Protein AF-A0A4Q5QS46-F1 (afdb_monomer)

Foldseek 3Di:
DDDDDDDDDDDVVVVVVVQVVVVVVCPPDPVNVPPPWDWDQDPVVRDIDTD

Secondary structure (DSSP, 8-state):
-----------HHHHHHHHHHHHHHHHH-GGGTTS---EEEETTTTEEEE-

Sequence (51 aa):
MPSFDIVSKVDPQTLENAINTAKKELATRYDLRDTKGGIELNKKDNTVLLS

Mean predicted aligned error: 4.54 Å

Solvent-accessible surface area (backbone atoms only — not comparable to full-atom values): 3450 Å² total; per-residue (Å²): 133,94,82,84,84,90,78,94,81,80,61,69,68,62,51,52,52,50,52,54,50,53,50,51,52,53,73,69,33,74,91,46,58,93,51,82,68,46,78,45,79,41,80,87,79,73,43,77,49,77,79

Structure (mmCIF, N/CA/C/O backbone):
data_AF-A0A4Q5QS46-F1
#
_entry.id   AF-A0A4Q5QS46-F1
#
loop_
_atom_site.group_PDB
_atom_site.id
_atom_site.type_symbol
_atom_site.label_atom_id
_atom_site.label_alt_id
_atom_site.label_comp_id
_atom_site.label_asym_id
_atom_site.label_entity_id
_atom_site.label_seq_id
_atom_site.pdbx_PDB_ins_code
_atom_site.Cartn_x
_atom_site.Cartn_y
_atom_site.Cartn_z
_atom_site.occupancy
_atom_site.B_iso_or_equiv
_atom_site.auth_seq_id
_atom_site.auth_comp_id
_atom_site.auth_asym_id
_atom_site.auth_atom_id
_atom_site.pdbx_PDB_model_num
ATOM 1 N N . MET A 1 1 ? -16.915 -1.948 37.478 1.00 68.81 1 MET A N 1
ATOM 2 C CA . MET A 1 1 ? -16.345 -3.130 36.799 1.00 68.81 1 MET A CA 1
ATOM 3 C C . MET A 1 1 ? -15.703 -2.619 35.520 1.00 68.81 1 M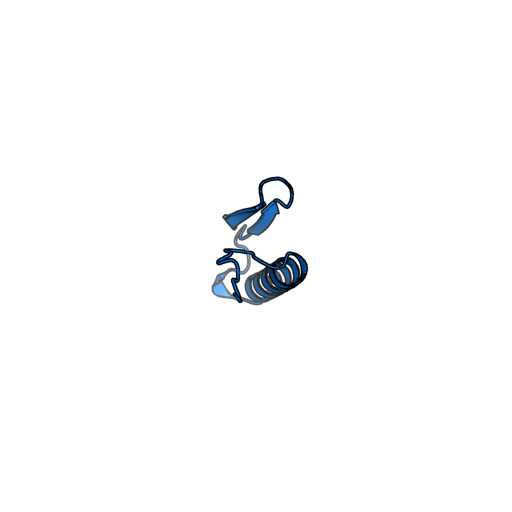ET A C 1
ATOM 5 O O . MET A 1 1 ? -16.409 -1.932 34.792 1.00 68.81 1 MET A O 1
ATOM 9 N N . PRO A 1 2 ? -14.392 -2.788 35.301 1.00 79.19 2 PRO A N 1
ATOM 10 C CA . PRO A 1 2 ? -13.755 -2.266 34.098 1.00 79.19 2 PRO A CA 1
ATOM 11 C C . PRO A 1 2 ? -14.147 -3.122 32.887 1.00 79.19 2 PRO A C 1
ATOM 13 O O . PRO A 1 2 ? -14.132 -4.348 32.964 1.00 79.19 2 PRO A O 1
ATOM 16 N N . SER A 1 3 ? -14.493 -2.466 31.784 1.00 87.88 3 SER A N 1
ATOM 17 C CA . SER A 1 3 ? -14.741 -3.073 30.475 1.00 87.88 3 SER A CA 1
ATOM 18 C C . SER A 1 3 ? -13.998 -2.276 29.404 1.00 87.88 3 SER A C 1
ATOM 20 O O . SER A 1 3 ? -13.693 -1.100 29.606 1.00 87.88 3 SER A O 1
ATOM 22 N N . PHE A 1 4 ? -13.697 -2.910 28.275 1.00 92.19 4 PHE A N 1
ATOM 23 C CA . PHE A 1 4 ? -13.074 -2.272 27.117 1.00 92.19 4 PHE A CA 1
ATOM 24 C C . PHE A 1 4 ? -13.627 -2.876 25.826 1.00 92.19 4 PHE A C 1
ATOM 26 O O . PHE A 1 4 ? -14.127 -4.003 25.833 1.00 92.19 4 PHE A O 1
ATOM 33 N N . ASP A 1 5 ? -13.497 -2.130 24.732 1.00 91.38 5 ASP A N 1
ATOM 34 C CA . ASP A 1 5 ? -13.994 -2.535 23.421 1.00 91.38 5 ASP A CA 1
ATOM 35 C C . ASP A 1 5 ? -12.892 -3.166 22.568 1.00 91.38 5 ASP A C 1
ATOM 37 O O . ASP A 1 5 ? -11.764 -2.672 22.497 1.00 91.38 5 ASP A O 1
ATOM 41 N N . ILE A 1 6 ? -13.251 -4.236 21.861 1.00 90.81 6 ILE A N 1
ATOM 42 C CA . ILE A 1 6 ? -12.424 -4.824 20.808 1.00 90.81 6 ILE A CA 1
ATOM 43 C C . ILE A 1 6 ? -12.825 -4.158 19.495 1.00 90.81 6 ILE A C 1
ATOM 45 O O . ILE A 1 6 ? -13.972 -4.260 19.062 1.00 90.81 6 ILE A O 1
ATOM 49 N N . VAL A 1 7 ? -11.880 -3.472 18.855 1.00 93.38 7 VAL A N 1
ATOM 50 C CA . VAL A 1 7 ? -12.121 -2.745 17.605 1.00 93.38 7 VAL A CA 1
ATOM 51 C C . VAL A 1 7 ? -11.113 -3.144 16.537 1.00 93.38 7 VAL A C 1
ATOM 53 O O . VAL A 1 7 ? -9.937 -3.351 16.821 1.00 93.38 7 VAL A O 1
ATOM 56 N N . SER A 1 8 ? -11.572 -3.189 15.289 1.00 91.12 8 SER A N 1
ATOM 57 C CA . SER A 1 8 ? -10.716 -3.298 14.108 1.00 91.12 8 SER A CA 1
ATOM 58 C C . SER A 1 8 ? -10.720 -1.952 13.394 1.00 91.12 8 SER A C 1
ATOM 60 O O . SER A 1 8 ? -11.600 -1.675 12.580 1.00 91.12 8 SER A O 1
ATOM 62 N N . LYS A 1 9 ? -9.777 -1.080 13.758 1.00 90.06 9 LYS A N 1
ATOM 63 C CA . LYS A 1 9 ? -9.626 0.259 13.177 1.00 90.06 9 LYS A CA 1
ATOM 64 C C . LYS A 1 9 ? -8.264 0.378 12.517 1.00 90.06 9 LYS A C 1
ATOM 66 O O . LYS A 1 9 ? -7.262 -0.063 13.071 1.00 90.06 9 LYS A O 1
ATOM 71 N N . VAL A 1 10 ? -8.252 1.018 11.358 1.00 89.56 10 VAL A N 1
ATOM 72 C CA . VAL A 1 10 ? -7.032 1.437 10.672 1.00 89.56 10 VAL A CA 1
ATOM 73 C C . VAL A 1 10 ? -6.949 2.949 10.795 1.00 89.56 10 VAL A C 1
ATOM 75 O O . VAL A 1 10 ? -7.955 3.636 10.613 1.00 89.56 10 VAL A O 1
ATOM 78 N N . ASP A 1 11 ? -5.770 3.460 11.135 1.00 92.06 11 ASP A N 1
ATOM 79 C CA . ASP A 1 11 ? -5.544 4.896 11.191 1.00 92.06 11 ASP A CA 1
ATOM 80 C C . ASP A 1 11 ? -5.377 5.458 9.759 1.00 92.06 11 ASP A C 1
ATOM 82 O O . ASP A 1 11 ? -4.491 5.016 9.021 1.00 92.06 11 ASP A O 1
ATOM 86 N N . PRO A 1 12 ? -6.218 6.416 9.324 1.00 90.44 12 PRO A N 1
ATOM 87 C CA . PRO A 1 12 ? -6.186 6.911 7.948 1.00 90.44 12 PRO A CA 1
ATOM 88 C C . PRO A 1 12 ? -4.854 7.565 7.569 1.00 90.44 12 PRO A C 1
ATOM 90 O O . PRO A 1 12 ? -4.414 7.458 6.426 1.00 90.44 12 PRO A O 1
ATOM 93 N N . GLN A 1 13 ? -4.189 8.225 8.519 1.00 91.19 13 GLN A N 1
ATOM 94 C CA . GLN A 1 13 ? -2.957 8.958 8.245 1.00 91.19 13 GLN A CA 1
ATOM 95 C C . GLN A 1 13 ? -1.773 8.011 8.011 1.00 91.19 13 GLN A C 1
ATOM 97 O O . GLN A 1 13 ? -0.993 8.197 7.075 1.00 91.19 13 GLN A O 1
ATOM 102 N N . THR A 1 14 ? -1.660 6.954 8.815 1.00 92.44 14 THR A N 1
ATOM 103 C CA . THR A 1 14 ? -0.680 5.880 8.608 1.00 92.44 14 THR A CA 1
ATOM 104 C C . THR A 1 14 ? -0.948 5.102 7.323 1.00 92.44 14 THR A C 1
ATOM 106 O O . THR A 1 14 ? 0.008 4.813 6.602 1.00 92.44 14 THR A O 1
ATOM 109 N N . LEU A 1 15 ? -2.214 4.839 6.976 1.00 92.62 15 LEU A N 1
ATOM 110 C CA . LEU A 1 15 ? -2.578 4.221 5.697 1.00 92.62 15 LEU A CA 1
ATOM 111 C C . LEU A 1 15 ? -2.122 5.077 4.506 1.00 92.62 15 LEU A C 1
ATOM 113 O O . LEU A 1 15 ? -1.489 4.566 3.585 1.00 92.62 15 LEU A O 1
ATOM 117 N N . GLU A 1 16 ? -2.382 6.385 4.530 1.00 92.75 16 GLU A N 1
ATOM 118 C CA . GLU A 1 16 ? -1.938 7.300 3.471 1.00 92.75 16 GLU A CA 1
ATOM 119 C C . GLU A 1 16 ? -0.413 7.337 3.333 1.00 92.75 16 GLU A C 1
ATOM 121 O O . GLU A 1 16 ? 0.116 7.278 2.219 1.00 92.75 16 GLU A O 1
ATOM 126 N N . ASN A 1 17 ? 0.303 7.381 4.458 1.00 94.75 17 ASN A N 1
ATOM 127 C CA . ASN A 1 17 ? 1.762 7.321 4.463 1.00 94.75 17 ASN A CA 1
ATOM 128 C C . ASN A 1 17 ? 2.275 6.008 3.855 1.00 94.75 17 ASN A C 1
ATOM 130 O O . ASN A 1 17 ? 3.196 6.038 3.038 1.00 94.75 17 ASN A O 1
ATOM 134 N N . ALA A 1 18 ? 1.654 4.873 4.189 1.00 94.50 18 ALA A N 1
ATOM 135 C CA . ALA A 1 18 ? 2.011 3.570 3.635 1.00 94.50 18 ALA A CA 1
ATOM 1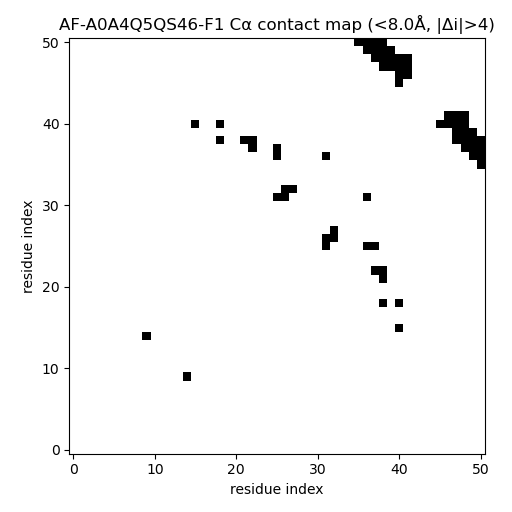36 C C . ALA A 1 18 ? 1.799 3.512 2.112 1.00 94.50 18 ALA A C 1
ATOM 138 O O . ALA A 1 18 ? 2.695 3.085 1.385 1.00 94.50 18 ALA A O 1
ATOM 139 N N . ILE A 1 19 ? 0.664 4.016 1.612 1.00 94.00 19 ILE A N 1
ATOM 140 C CA . ILE A 1 19 ? 0.387 4.086 0.169 1.00 94.00 19 ILE A CA 1
ATOM 141 C C . ILE A 1 19 ? 1.406 4.974 -0.553 1.00 94.00 19 ILE A C 1
ATOM 143 O O . ILE A 1 19 ? 1.890 4.615 -1.625 1.00 94.00 19 ILE A O 1
ATOM 147 N N . ASN A 1 20 ? 1.770 6.120 0.024 1.00 94.00 20 ASN A N 1
ATOM 148 C CA . ASN A 1 20 ? 2.766 7.010 -0.573 1.00 94.00 20 ASN A CA 1
ATOM 149 C C . ASN A 1 20 ? 4.157 6.366 -0.643 1.00 94.00 20 ASN A C 1
ATOM 151 O O . ASN A 1 20 ? 4.865 6.555 -1.632 1.00 94.00 20 ASN A O 1
ATOM 155 N N . THR A 1 21 ? 4.545 5.589 0.369 1.00 95.06 21 THR A N 1
ATOM 156 C CA . THR A 1 21 ? 5.787 4.806 0.341 1.00 95.06 21 THR A CA 1
ATOM 157 C C . THR A 1 21 ? 5.732 3.724 -0.736 1.00 95.06 21 THR A C 1
ATOM 159 O O . THR A 1 21 ? 6.634 3.664 -1.567 1.00 95.06 21 THR A O 1
ATOM 162 N N . ALA A 1 22 ? 4.640 2.957 -0.810 1.00 93.56 22 ALA A N 1
ATOM 163 C CA . ALA A 1 22 ? 4.461 1.926 -1.833 1.00 93.56 22 ALA A CA 1
ATOM 164 C C . ALA A 1 22 ? 4.527 2.502 -3.260 1.00 93.56 22 ALA A C 1
ATOM 166 O O . ALA A 1 22 ? 5.173 1.931 -4.134 1.00 93.56 22 ALA A O 1
ATOM 167 N N . LYS A 1 23 ? 3.934 3.682 -3.492 1.00 92.00 23 LYS A N 1
ATOM 168 C CA . LYS A 1 23 ? 4.043 4.409 -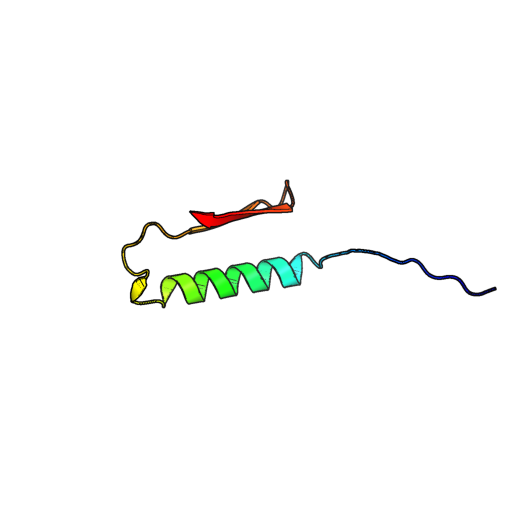4.770 1.00 92.00 23 LYS A CA 1
ATOM 169 C C . LYS A 1 23 ? 5.480 4.786 -5.120 1.00 92.00 23 LYS A C 1
ATOM 171 O O . LYS A 1 23 ? 5.873 4.688 -6.279 1.00 92.00 23 LYS A O 1
ATOM 176 N N . LYS A 1 24 ? 6.262 5.237 -4.135 1.00 92.25 24 LYS A N 1
ATOM 177 C CA . LYS A 1 24 ? 7.675 5.580 -4.345 1.00 92.25 24 LYS A CA 1
ATOM 178 C C . LYS A 1 24 ? 8.494 4.347 -4.703 1.00 92.25 24 LYS A C 1
ATOM 180 O O . LYS A 1 24 ? 9.285 4.420 -5.633 1.00 92.25 24 LYS A O 1
ATOM 185 N N . GLU A 1 25 ? 8.283 3.233 -4.007 1.00 91.62 25 GLU A N 1
ATOM 186 C CA . GLU A 1 25 ? 8.954 1.967 -4.319 1.00 91.62 25 GLU A CA 1
ATOM 187 C C . GLU A 1 25 ? 8.582 1.452 -5.710 1.00 91.62 25 GLU A C 1
ATOM 189 O O . GLU A 1 25 ? 9.452 1.032 -6.468 1.00 91.62 25 GLU A O 1
ATOM 194 N N . LEU A 1 26 ? 7.306 1.548 -6.089 1.00 90.00 26 LEU A N 1
ATOM 195 C CA . LEU A 1 26 ? 6.847 1.189 -7.429 1.00 90.00 26 LEU A CA 1
ATOM 196 C C . LEU A 1 26 ? 7.600 1.978 -8.514 1.00 90.00 26 LEU A C 1
ATOM 198 O O . LEU A 1 26 ? 8.032 1.402 -9.508 1.00 90.00 26 LEU A O 1
ATOM 202 N N . ALA A 1 27 ? 7.804 3.281 -8.299 1.00 87.88 27 ALA A N 1
ATOM 203 C CA . ALA A 1 27 ? 8.491 4.155 -9.247 1.00 87.88 27 ALA A CA 1
ATOM 204 C C . ALA A 1 27 ? 10.007 3.903 -9.343 1.00 87.88 27 ALA A C 1
ATOM 206 O O . ALA A 1 27 ? 10.614 4.218 -10.366 1.00 87.88 27 ALA A O 1
ATOM 207 N N . THR A 1 28 ? 10.641 3.370 -8.294 1.00 90.56 28 THR A N 1
ATOM 208 C CA . THR A 1 28 ? 12.091 3.103 -8.275 1.00 90.56 28 THR A CA 1
ATOM 209 C C . THR A 1 28 ? 12.453 1.693 -8.737 1.00 90.56 28 THR A C 1
ATOM 211 O O . THR A 1 28 ? 13.627 1.416 -8.999 1.00 90.56 28 THR A O 1
ATOM 214 N N . ARG A 1 29 ? 11.469 0.801 -8.873 1.00 89.94 29 ARG A N 1
ATOM 215 C CA . ARG A 1 29 ? 11.667 -0.575 -9.330 1.00 89.94 29 ARG A CA 1
ATOM 216 C C . ARG A 1 29 ? 11.949 -0.647 -10.829 1.00 89.94 29 ARG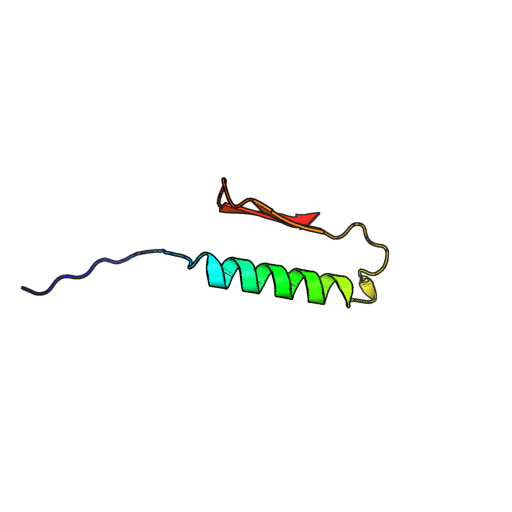 A C 1
ATOM 218 O O . ARG A 1 29 ? 11.109 -0.313 -11.657 1.00 89.94 29 ARG A O 1
ATOM 225 N N . TYR A 1 30 ? 13.140 -1.133 -11.180 1.00 87.19 30 TYR A N 1
ATOM 226 C CA . TYR A 1 30 ? 13.587 -1.249 -12.573 1.00 87.19 30 TYR A CA 1
ATOM 227 C C . TYR A 1 30 ? 12.761 -2.253 -13.388 1.00 87.19 30 TYR A C 1
ATOM 229 O O . TYR A 1 30 ? 12.518 -2.035 -14.566 1.00 87.19 30 TYR A O 1
ATOM 237 N N . ASP A 1 31 ? 12.300 -3.330 -12.757 1.00 89.12 31 ASP A N 1
ATOM 238 C CA . ASP A 1 31 ? 11.479 -4.371 -13.379 1.00 89.12 31 ASP A CA 1
ATOM 239 C C . ASP A 1 31 ? 10.035 -3.928 -13.662 1.00 89.12 31 ASP A C 1
ATOM 241 O O . ASP A 1 31 ? 9.354 -4.528 -14.488 1.00 89.12 31 ASP A O 1
ATOM 245 N N . LEU A 1 32 ? 9.587 -2.860 -12.999 1.00 85.62 32 LEU A N 1
ATOM 246 C CA . LEU A 1 32 ? 8.287 -2.222 -13.217 1.00 85.62 32 LEU A CA 1
ATOM 247 C C . LEU A 1 32 ? 8.403 -0.930 -14.032 1.00 85.62 32 LEU A C 1
ATOM 249 O O . LEU A 1 32 ? 7.392 -0.289 -14.334 1.00 85.62 32 LEU A O 1
ATOM 253 N N . ARG A 1 33 ? 9.623 -0.543 -14.412 1.00 80.62 33 ARG A N 1
ATOM 254 C CA . ARG A 1 33 ? 9.873 0.618 -15.258 1.00 80.62 33 ARG A CA 1
ATOM 255 C C . ARG A 1 33 ? 9.168 0.406 -16.598 1.00 80.62 33 ARG A C 1
ATOM 257 O O . ARG A 1 33 ? 9.239 -0.671 -17.177 1.00 80.62 33 ARG A O 1
ATOM 264 N N . ASP A 1 34 ? 8.435 1.422 -17.041 1.00 81.62 34 ASP A N 1
ATOM 265 C CA . ASP A 1 34 ? 7.595 1.414 -18.251 1.00 81.62 34 ASP A CA 1
ATOM 266 C C . ASP A 1 34 ? 6.338 0.520 -18.189 1.00 81.62 34 ASP A C 1
ATOM 268 O O . ASP A 1 34 ? 5.552 0.484 -19.140 1.00 81.62 34 ASP A O 1
ATOM 272 N N . THR A 1 35 ? 6.070 -0.140 -17.055 1.00 81.62 35 THR A N 1
ATOM 273 C CA . THR A 1 35 ? 4.757 -0.752 -16.809 1.00 81.62 35 THR A CA 1
ATOM 274 C C . THR A 1 35 ? 3.743 0.334 -16.447 1.00 81.62 35 THR A C 1
ATOM 276 O O . THR A 1 35 ? 4.078 1.328 -15.804 1.00 81.62 35 THR A O 1
ATOM 279 N N . LYS A 1 36 ? 2.468 0.148 -16.814 1.00 79.00 36 LYS A N 1
ATOM 280 C CA . LYS A 1 36 ? 1.364 1.029 -16.374 1.00 79.00 36 LYS A CA 1
ATOM 281 C C . LYS A 1 36 ? 0.954 0.770 -14.912 1.00 79.00 36 LYS A C 1
ATOM 283 O O . LYS A 1 36 ? -0.188 1.033 -14.545 1.00 79.00 36 LYS A O 1
ATOM 288 N N . GLY A 1 37 ? 1.896 0.258 -14.116 1.00 83.00 37 GLY A N 1
ATOM 289 C CA . GLY A 1 37 ? 1.738 -0.072 -12.711 1.00 83.00 37 GLY A CA 1
ATOM 290 C C . GLY A 1 37 ? 1.240 1.131 -11.918 1.00 83.00 37 GLY A C 1
ATOM 291 O O . GLY A 1 37 ? 1.872 2.189 -11.946 1.00 83.00 37 GLY A O 1
ATOM 292 N N . GLY A 1 38 ? 0.136 0.980 -11.195 1.00 86.75 38 GLY A N 1
ATOM 293 C CA . GLY A 1 38 ? -0.483 2.055 -10.427 1.00 86.75 38 GLY A CA 1
ATOM 294 C C . GLY A 1 38 ? -1.022 1.576 -9.087 1.00 86.75 38 GLY A C 1
ATOM 295 O O . GLY A 1 38 ? -1.469 0.442 -8.941 1.00 86.75 38 GLY A O 1
ATOM 296 N N . ILE A 1 39 ? -0.971 2.460 -8.090 1.00 92.00 39 ILE A N 1
ATOM 297 C CA . ILE A 1 39 ? -1.608 2.258 -6.786 1.00 92.00 39 ILE A CA 1
ATOM 298 C C . ILE A 1 39 ? -2.521 3.455 -6.547 1.00 92.00 39 ILE A C 1
ATOM 300 O O . ILE A 1 39 ? -2.056 4.595 -6.538 1.00 92.00 39 ILE A O 1
ATOM 304 N N . GLU A 1 40 ? -3.805 3.231 -6.308 1.00 91.44 40 GLU A N 1
ATOM 305 C CA . GLU A 1 40 ? -4.760 4.296 -5.999 1.00 91.44 40 GLU A CA 1
ATOM 306 C C . GLU A 1 40 ? -5.506 4.001 -4.702 1.00 91.44 40 GLU A C 1
ATOM 308 O O . GLU A 1 40 ? -5.992 2.895 -4.488 1.00 91.44 40 GLU A O 1
ATOM 313 N N . LEU A 1 41 ? -5.592 5.004 -3.823 1.00 92.19 41 LEU A N 1
ATOM 314 C CA . LEU A 1 41 ? -6.360 4.924 -2.584 1.00 92.19 41 LEU A CA 1
ATOM 315 C C . LEU A 1 41 ? -7.690 5.650 -2.778 1.00 92.19 41 LEU A C 1
ATOM 317 O O . LEU A 1 41 ? -7.725 6.881 -2.861 1.00 92.19 41 LEU A O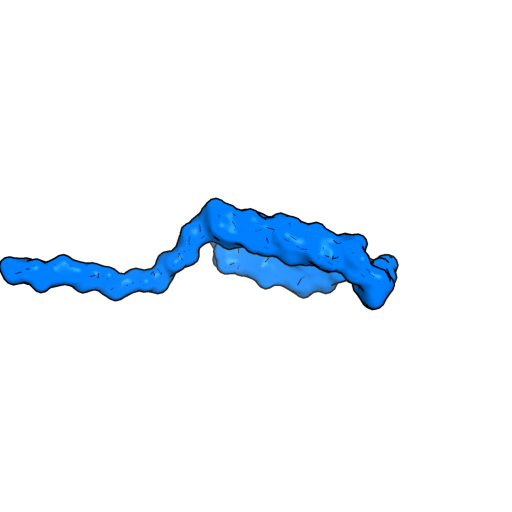 1
ATOM 321 N N . ASN A 1 42 ? -8.784 4.896 -2.795 1.00 91.81 42 ASN A N 1
ATOM 322 C CA . ASN A 1 42 ? -10.125 5.452 -2.756 1.00 91.81 42 ASN A CA 1
ATOM 323 C C . ASN A 1 42 ? -10.534 5.673 -1.294 1.00 91.81 42 ASN A C 1
ATOM 325 O O . ASN A 1 42 ? -10.979 4.759 -0.603 1.00 91.81 42 ASN A O 1
ATOM 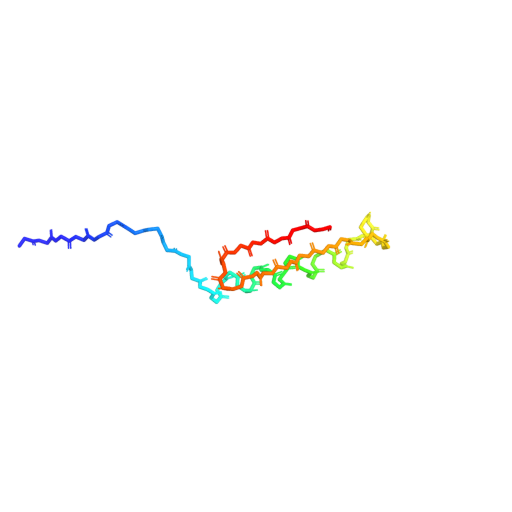329 N N . LYS A 1 43 ? -10.392 6.916 -0.824 1.00 87.12 43 LYS A N 1
ATOM 330 C CA . LYS A 1 43 ? -10.714 7.301 0.561 1.00 87.12 43 LYS A CA 1
ATOM 331 C C . LYS A 1 43 ? -12.206 7.209 0.897 1.00 87.12 43 LYS A C 1
ATOM 333 O O . LYS A 1 43 ? -12.542 7.128 2.072 1.00 87.12 43 LYS A O 1
ATOM 338 N N . LYS A 1 44 ? -13.094 7.264 -0.103 1.00 88.38 44 LYS A N 1
ATOM 339 C CA . LYS A 1 44 ? -14.547 7.186 0.121 1.00 88.38 44 LYS A CA 1
ATOM 340 C C . LYS A 1 44 ? -14.975 5.756 0.414 1.00 88.38 44 LYS A C 1
ATOM 342 O O . LYS A 1 44 ? -15.692 5.526 1.379 1.00 88.38 44 LYS A O 1
ATOM 347 N N . ASP A 1 45 ? -14.476 4.824 -0.389 1.00 90.25 45 ASP A N 1
ATOM 348 C CA . ASP A 1 45 ? -14.825 3.406 -0.275 1.00 90.25 45 ASP A CA 1
ATOM 349 C C . ASP A 1 45 ? -13.847 2.631 0.622 1.00 90.25 45 ASP A C 1
ATOM 351 O O . ASP A 1 45 ? -14.053 1.454 0.898 1.00 90.25 45 ASP A O 1
ATOM 355 N N . ASN A 1 46 ? -12.788 3.296 1.095 1.00 87.75 46 ASN A N 1
ATOM 356 C CA . ASN A 1 46 ? -11.693 2.721 1.874 1.00 87.75 46 ASN A CA 1
ATOM 357 C C . ASN A 1 46 ? -11.062 1.492 1.191 1.00 87.75 46 ASN A C 1
ATOM 359 O O . ASN A 1 46 ? -10.772 0.476 1.824 1.00 87.75 46 ASN A O 1
ATOM 363 N N . THR A 1 47 ? -10.872 1.590 -0.127 1.00 91.56 47 THR A N 1
ATOM 364 C CA . THR A 1 47 ? -10.314 0.534 -0.979 1.00 91.56 47 THR A CA 1
ATOM 365 C C . THR A 1 47 ? -9.028 0.989 -1.657 1.00 91.56 47 THR A C 1
ATOM 367 O O . THR A 1 47 ? -8.811 2.179 -1.902 1.00 91.56 47 THR A O 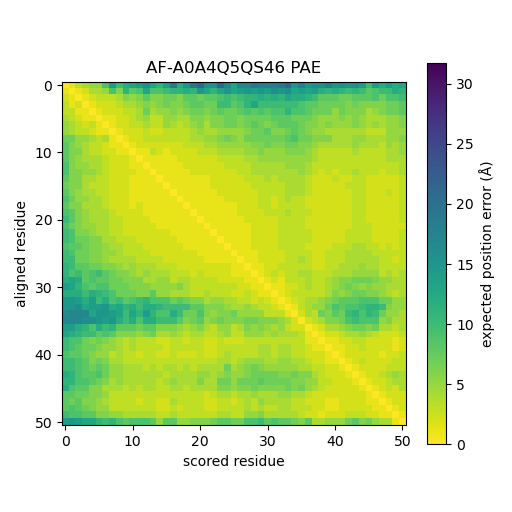1
ATOM 370 N N . VAL A 1 48 ? -8.162 0.023 -1.963 1.00 93.12 48 VAL A N 1
ATOM 371 C CA . VAL A 1 48 ? -6.922 0.242 -2.712 1.00 93.12 48 VAL A CA 1
ATOM 372 C C . VAL A 1 48 ? -7.031 -0.494 -4.037 1.00 93.12 48 VAL A C 1
ATOM 374 O O . VAL A 1 48 ? -7.292 -1.696 -4.055 1.00 93.12 48 VAL A O 1
ATOM 377 N N . LEU A 1 49 ? -6.835 0.229 -5.136 1.00 93.25 49 LEU A N 1
ATOM 378 C CA . LEU A 1 49 ? -6.837 -0.322 -6.484 1.00 93.25 49 LEU A CA 1
ATOM 379 C C . LEU A 1 49 ? -5.396 -0.447 -6.984 1.00 93.25 49 LEU A C 1
ATOM 381 O O . LEU A 1 49 ? -4.591 0.470 -6.807 1.00 93.25 49 LEU A O 1
ATOM 385 N N . LEU A 1 50 ? -5.087 -1.597 -7.581 1.00 91.44 50 LEU A N 1
ATOM 386 C CA . LEU A 1 50 ? -3.800 -1.907 -8.196 1.00 91.44 50 LEU A CA 1
ATOM 387 C C . LEU A 1 50 ? -4.034 -2.119 -9.694 1.00 91.44 50 LEU A C 1
ATOM 389 O O . LEU A 1 50 ? -4.914 -2.902 -10.059 1.00 91.44 50 LEU A O 1
ATOM 393 N N . SER A 1 51 ? -3.282 -1.416 -10.537 1.00 83.00 51 SER A N 1
ATOM 394 C CA . SER A 1 51 ? -3.378 -1.480 -12.005 1.00 83.00 51 SER A CA 1
ATOM 395 C C . SER A 1 51 ? -2.050 -1.837 -12.641 1.00 83.00 51 SER A C 1
ATOM 397 O O . SER A 1 51 ? -1.030 -1.424 -12.049 1.00 83.00 51 SER A 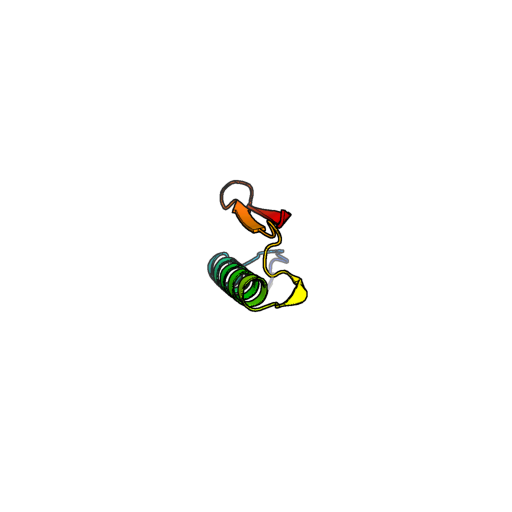O 1
#

Radius of gyration: 16.13 Å; Cα contacts (8 Å, |Δi|>4): 34; chains: 1; bounding box: 30×14×55 Å

pLDDT: mean 89.29, std 4.97, range [68.81, 95.06]

Nearest PDB structures (foldseek):
  3wee-assembly1_B  TM=4.069E-01  e=2.030E+00  Saccharomyces cerevisiae S288C
  8r5o-assembly1_C  TM=4.492E-01  e=9.581E+00  Sinapis alba
  8r6s-assembly1_C  TM=4.496E-01  e=9.581E+00  Sinapis alba
  7zts-assembly1_AB  TM=2.639E-01  e=7.226E+00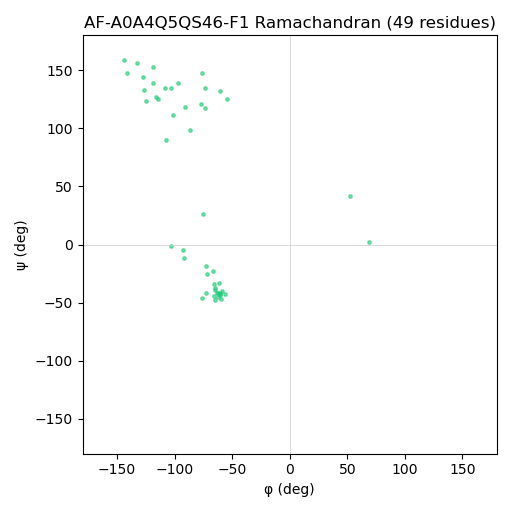  Saccharomyces cerevisiae BY4741